Protein AF-A0A170WKS1-F1 (afdb_monomer_lite)

Secondary structure (DSSP, 8-state):
--SSS---GGGHHHHHHHHHHHHHHHHHHHHHHHTT-GGGS-HHHHHHHHHHHHHHHHTTHHHHHTSTT--HHHHHHHHHHHHHT-SSHHHHHHHHHHHHHHHHHHTTS-HHHHGGGHHHHHHHHHHHHHHHHHTTSS-SS-B-TTS-BH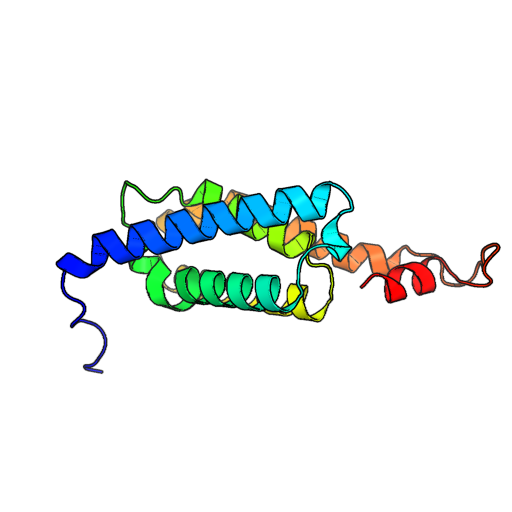HHHHHHH-

pLDDT: mean 87.45, std 12.91, range [38.97, 98.44]

Sequence (158 aa):
LLYNNCVPATFQNPLLNLCVHNNSLLRAALSTLNNNMGSTINPEYLSKLTEMTRLCVSVHWHRVESSPGFPVLEFLSSLFQFTFQQPTLEGFYMTLDIWNSLLDYLQLKDTGHIAKYEEVLVTLVHALLKKLQGHRDLDNEMLDNDEETERQKFLRQC

Structure (mmCIF, N/CA/C/O backbone):
data_AF-A0A170WKS1-F1
#
_entry.id   AF-A0A170WKS1-F1
#
loop_
_atom_site.group_PDB
_atom_site.id
_atom_site.type_symbol
_atom_site.label_atom_id
_atom_site.label_alt_id
_atom_site.label_comp_id
_atom_site.label_asym_id
_atom_site.label_entity_id
_atom_site.label_seq_id
_atom_site.pdbx_PDB_ins_code
_atom_site.Cartn_x
_atom_site.Cartn_y
_atom_site.Cartn_z
_atom_site.occupancy
_atom_site.B_iso_or_equiv
_atom_site.auth_seq_id
_atom_site.auth_comp_id
_atom_site.auth_asym_id
_atom_site.auth_atom_id
_atom_site.pdbx_PDB_model_num
ATOM 1 N N . LEU A 1 1 ? -18.797 -19.262 10.843 1.00 38.97 1 LEU A N 1
ATOM 2 C CA . LEU A 1 1 ? -19.015 -17.893 11.377 1.00 38.97 1 LEU A CA 1
ATOM 3 C C . LEU A 1 1 ? -18.532 -17.705 12.833 1.00 38.97 1 LEU A C 1
ATOM 5 O O . LEU A 1 1 ? -18.997 -16.793 13.494 1.00 38.97 1 LEU A O 1
ATOM 9 N N . LEU A 1 2 ? -17.573 -18.495 13.346 1.00 41.81 2 LEU A N 1
ATOM 10 C CA . LEU A 1 2 ? -17.232 -18.492 14.787 1.00 41.81 2 LEU A CA 1
ATOM 11 C C . LEU A 1 2 ? -15.722 -18.495 15.106 1.00 41.81 2 LEU A C 1
ATOM 13 O O . LEU A 1 2 ? -15.341 -18.886 16.199 1.00 41.81 2 LEU A O 1
ATOM 17 N N . TYR A 1 3 ? -14.855 -18.047 14.189 1.00 42.34 3 TYR A N 1
ATOM 18 C CA . TYR A 1 3 ? -13.402 -17.998 14.451 1.00 42.34 3 TYR A CA 1
ATOM 19 C C . TYR A 1 3 ? -12.826 -16.581 14.643 1.00 42.34 3 TYR A C 1
ATOM 21 O O . TYR A 1 3 ? -11.646 -16.432 14.938 1.00 42.34 3 TYR A O 1
ATOM 29 N N . ASN A 1 4 ? -13.632 -15.519 14.513 1.00 44.59 4 ASN A N 1
ATOM 30 C CA . ASN A 1 4 ? -13.075 -14.166 14.375 1.00 44.59 4 ASN A CA 1
ATOM 31 C C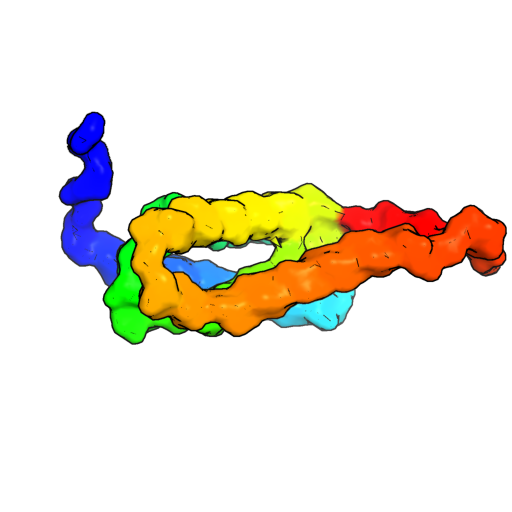 . ASN A 1 4 ? -12.737 -13.405 15.668 1.00 44.59 4 ASN A C 1
ATOM 33 O O . ASN A 1 4 ? -12.057 -12.391 15.562 1.00 44.59 4 ASN A O 1
ATOM 37 N N . ASN A 1 5 ? -13.109 -13.851 16.875 1.00 54.81 5 ASN A N 1
ATOM 38 C CA . ASN A 1 5 ? -13.057 -12.961 18.053 1.00 54.81 5 ASN A CA 1
ATOM 39 C C . ASN A 1 5 ? -12.449 -13.554 19.340 1.00 54.81 5 ASN A C 1
ATOM 41 O O . ASN A 1 5 ? -12.848 -13.168 20.434 1.00 54.81 5 ASN A O 1
ATOM 45 N N . CYS A 1 6 ? -11.452 -14.438 19.253 1.00 58.09 6 CYS A N 1
ATOM 46 C CA . CYS A 1 6 ? -10.737 -14.937 20.444 1.00 58.09 6 CYS A CA 1
ATOM 47 C C . CYS A 1 6 ? -9.275 -14.476 20.520 1.00 58.09 6 CYS A C 1
ATOM 49 O O . CYS A 1 6 ? -8.433 -15.198 21.044 1.00 58.09 6 CYS A O 1
ATOM 51 N N . VAL A 1 7 ? -8.945 -13.290 19.998 1.00 62.44 7 VAL A N 1
ATOM 52 C CA . VAL A 1 7 ? -7.624 -12.700 20.255 1.00 62.44 7 VAL A CA 1
ATOM 53 C C . VAL A 1 7 ? -7.687 -11.988 21.607 1.00 62.44 7 VAL A C 1
ATOM 55 O O . VAL A 1 7 ? -8.489 -11.063 21.744 1.00 62.44 7 VAL A O 1
ATOM 58 N N . PRO A 1 8 ? -6.898 -12.411 22.612 1.00 73.00 8 PRO A N 1
ATOM 59 C CA . PRO A 1 8 ? -6.916 -11.791 23.930 1.00 73.00 8 PRO A CA 1
ATOM 60 C C . PRO A 1 8 ? -6.675 -10.284 23.830 1.00 73.00 8 PRO A C 1
ATOM 62 O O . PRO A 1 8 ? -5.815 -9.849 23.066 1.00 73.00 8 PRO A O 1
ATOM 65 N N . ALA A 1 9 ? -7.377 -9.484 24.637 1.00 69.88 9 ALA A N 1
ATOM 66 C CA . ALA A 1 9 ? -7.163 -8.033 24.693 1.00 69.88 9 ALA A CA 1
ATOM 67 C C . ALA A 1 9 ? -5.693 -7.671 24.994 1.00 69.88 9 ALA A C 1
ATOM 69 O O . ALA A 1 9 ? -5.179 -6.660 24.524 1.00 69.88 9 ALA A O 1
ATOM 70 N N . THR A 1 10 ? -4.976 -8.552 25.699 1.00 75.56 10 THR A N 1
ATOM 71 C CA . THR A 1 10 ? -3.533 -8.438 25.956 1.00 75.56 10 THR A CA 1
ATOM 72 C C . THR A 1 10 ? -2.679 -8.442 24.685 1.00 75.56 10 THR A C 1
ATOM 74 O O . THR A 1 10 ? -1.569 -7.920 24.702 1.00 75.56 10 THR A O 1
ATOM 77 N N . PHE A 1 11 ? -3.184 -8.979 23.573 1.00 81.44 11 PHE A N 1
ATOM 78 C CA . PHE A 1 11 ? -2.482 -9.035 22.292 1.00 81.44 11 PHE A CA 1
ATOM 79 C C . PHE A 1 11 ? -2.634 -7.750 21.461 1.00 81.44 11 PHE A C 1
ATOM 81 O O . PHE A 1 11 ? -1.905 -7.558 20.490 1.00 81.44 11 PHE A O 1
ATOM 88 N N . GLN A 1 12 ? -3.536 -6.840 21.845 1.00 83.50 12 GLN A N 1
ATOM 89 C CA . GLN A 1 12 ? -3.761 -5.591 21.115 1.00 83.50 12 GLN A CA 1
ATOM 90 C C . GLN A 1 12 ? -2.519 -4.686 21.116 1.00 83.50 12 GLN A C 1
ATOM 92 O O . GLN A 1 12 ? -2.137 -4.179 20.065 1.00 83.50 12 GLN A O 1
ATOM 97 N N . ASN A 1 13 ? -1.853 -4.530 22.265 1.00 86.56 13 ASN A N 1
ATOM 98 C CA . ASN A 1 13 ? -0.653 -3.693 22.380 1.00 86.56 13 ASN A CA 1
ATOM 99 C C . ASN A 1 13 ? 0.557 -4.272 21.619 1.00 86.56 13 ASN A C 1
ATOM 101 O O . ASN A 1 13 ? 1.169 -3.535 20.848 1.00 86.56 13 ASN A O 1
ATOM 105 N N . PRO A 1 14 ? 0.903 -5.571 21.754 1.00 90.50 14 PRO A N 1
ATOM 106 C CA . PRO A 1 14 ? 1.931 -6.191 20.919 1.00 90.50 14 PRO A CA 1
ATOM 107 C C . PRO A 1 14 ? 1.658 -6.058 19.418 1.00 90.50 14 PRO A C 1
ATOM 109 O O . PRO A 1 14 ? 2.572 -5.737 18.664 1.00 90.50 14 PRO A O 1
ATOM 112 N N . LEU A 1 15 ? 0.407 -6.252 18.986 1.00 90.62 15 LEU A N 1
ATOM 113 C CA . LEU A 1 15 ? 0.016 -6.106 17.584 1.00 90.62 15 LEU A CA 1
ATOM 114 C C . LEU A 1 15 ? 0.197 -4.667 17.082 1.00 90.62 15 LEU A C 1
ATOM 116 O O . LEU A 1 15 ? 0.744 -4.453 16.002 1.00 90.62 15 LEU A O 1
ATOM 120 N N . LEU A 1 16 ? -0.235 -3.684 17.875 1.00 92.38 16 LEU A N 1
ATOM 121 C CA . LEU A 1 16 ? -0.037 -2.274 17.560 1.00 92.38 16 LEU A CA 1
ATOM 122 C C . LEU A 1 16 ? 1.453 -1.958 17.401 1.00 92.38 16 LEU A C 1
ATOM 124 O O . LEU A 1 16 ? 1.860 -1.408 16.379 1.00 92.38 16 LEU A O 1
ATOM 128 N N . ASN A 1 17 ? 2.269 -2.363 18.377 1.00 93.50 17 ASN A N 1
ATOM 129 C CA . ASN A 1 17 ? 3.716 -2.162 18.344 1.00 93.50 17 ASN A CA 1
ATOM 130 C C . ASN A 1 17 ? 4.349 -2.812 17.111 1.00 93.50 17 ASN A C 1
ATOM 132 O O . ASN A 1 17 ? 5.237 -2.224 16.501 1.00 93.50 17 ASN A O 1
ATOM 136 N N . LEU A 1 18 ? 3.866 -3.991 16.711 1.00 94.06 18 LEU A N 1
ATOM 137 C CA . LEU A 1 18 ? 4.331 -4.687 15.517 1.00 94.06 18 LEU A CA 1
ATOM 138 C C . LEU A 1 18 ? 4.038 -3.885 14.243 1.00 94.06 18 LEU A C 1
ATOM 140 O O . LEU A 1 18 ? 4.940 -3.716 13.427 1.00 94.06 18 LEU A O 1
ATOM 144 N N . CYS A 1 19 ? 2.832 -3.335 14.080 1.00 95.25 19 CYS A N 1
ATOM 145 C CA . CYS A 1 19 ? 2.509 -2.529 12.898 1.00 95.25 19 CYS A CA 1
ATOM 146 C C . CYS A 1 19 ? 3.186 -1.146 12.906 1.00 95.25 19 CYS A C 1
ATOM 148 O O . CYS A 1 19 ? 3.581 -0.651 11.850 1.00 95.25 19 CYS A O 1
ATOM 150 N N . VAL A 1 20 ? 3.405 -0.543 14.079 1.00 95.12 20 VAL A N 1
ATOM 151 C CA . VAL A 1 20 ? 4.223 0.679 14.214 1.00 95.12 20 VAL A CA 1
ATOM 152 C C . VAL A 1 20 ? 5.685 0.401 13.847 1.00 95.12 20 VAL A C 1
ATOM 154 O O . VAL A 1 20 ? 6.320 1.182 13.130 1.00 95.12 20 VAL A O 1
ATOM 157 N N . HIS A 1 21 ? 6.227 -0.732 14.295 1.00 95.69 21 HIS A N 1
ATOM 158 C CA . HIS A 1 21 ? 7.580 -1.146 13.948 1.00 95.69 21 HIS A CA 1
ATOM 159 C C . HIS A 1 21 ? 7.701 -1.466 12.454 1.00 95.69 21 HIS A C 1
ATOM 161 O O . HIS A 1 21 ? 8.633 -0.983 11.815 1.00 95.69 21 HIS A O 1
ATOM 167 N N . ASN A 1 22 ? 6.716 -2.160 11.870 1.00 96.75 22 ASN A N 1
ATOM 168 C CA . ASN A 1 22 ? 6.619 -2.377 10.425 1.00 96.75 22 ASN A CA 1
ATOM 169 C C . ASN A 1 22 ? 6.714 -1.056 9.651 1.00 96.75 22 ASN A C 1
ATOM 171 O O . ASN A 1 22 ? 7.507 -0.943 8.723 1.00 96.75 22 ASN A O 1
ATOM 175 N N . ASN A 1 23 ? 5.976 -0.024 10.075 1.00 96.56 23 ASN A N 1
ATOM 176 C CA . ASN A 1 23 ? 6.044 1.289 9.430 1.00 96.56 23 ASN A CA 1
ATOM 177 C C . ASN A 1 23 ? 7.442 1.922 9.514 1.00 96.56 23 ASN A C 1
ATOM 179 O O . ASN A 1 23 ? 7.898 2.610 8.604 1.00 96.56 23 ASN A O 1
ATOM 183 N N . SER A 1 24 ? 8.147 1.699 10.621 1.00 96.56 24 SER A N 1
ATOM 184 C CA . SER A 1 24 ? 9.513 2.199 10.796 1.00 96.56 24 SER A CA 1
ATOM 185 C C . SER A 1 24 ? 10.504 1.472 9.884 1.00 96.56 24 SER A C 1
ATOM 187 O O . SER A 1 24 ? 11.355 2.123 9.283 1.00 96.56 24 SER A O 1
ATOM 189 N N . LEU A 1 25 ? 10.348 0.156 9.706 1.00 96.56 25 LEU A N 1
ATOM 190 C CA . LEU A 1 25 ? 11.126 -0.630 8.743 1.00 96.56 25 LEU A CA 1
ATOM 191 C C . LEU A 1 25 ? 10.831 -0.225 7.295 1.00 96.56 25 LEU A C 1
ATOM 193 O O . LEU A 1 25 ? 11.749 -0.132 6.482 1.00 96.56 25 LEU A O 1
ATOM 197 N N . LEU A 1 26 ? 9.569 0.075 6.988 1.00 96.12 26 LEU A N 1
ATOM 198 C CA . LEU A 1 26 ? 9.133 0.548 5.678 1.00 96.12 26 LEU A CA 1
ATOM 199 C C . LEU A 1 26 ? 9.750 1.911 5.340 1.00 96.12 26 LEU A C 1
ATOM 201 O O . LEU A 1 26 ? 10.331 2.069 4.269 1.00 96.12 26 LEU A O 1
ATOM 205 N N . ARG A 1 27 ? 9.771 2.854 6.289 1.00 95.56 27 ARG A N 1
ATOM 206 C CA . ARG A 1 27 ? 10.498 4.129 6.138 1.00 95.56 27 ARG A CA 1
ATOM 207 C C . ARG A 1 27 ? 12.014 3.958 6.020 1.00 95.56 27 ARG A C 1
ATOM 209 O O . ARG A 1 27 ? 12.648 4.690 5.264 1.00 95.56 27 ARG A O 1
ATOM 216 N N . ALA A 1 28 ? 12.605 2.998 6.732 1.00 94.69 28 ALA A N 1
ATOM 217 C CA . ALA A 1 28 ? 14.029 2.698 6.596 1.00 94.69 28 ALA A CA 1
ATOM 218 C C . ALA A 1 28 ? 14.357 2.161 5.192 1.00 94.69 28 ALA A C 1
ATOM 220 O O . ALA A 1 28 ? 15.292 2.647 4.559 1.00 94.69 28 ALA A O 1
ATOM 221 N N . ALA A 1 29 ? 13.545 1.233 4.674 1.00 94.00 29 ALA A N 1
ATOM 222 C CA . ALA A 1 29 ? 13.684 0.719 3.313 1.00 94.00 29 ALA A CA 1
ATOM 223 C C . ALA A 1 29 ? 13.528 1.836 2.267 1.00 94.00 29 ALA A C 1
ATOM 225 O O . ALA A 1 29 ? 14.361 1.953 1.373 1.00 94.00 29 ALA A O 1
ATOM 226 N N . LEU A 1 30 ? 12.524 2.705 2.425 1.00 93.94 30 LEU A N 1
ATOM 227 C CA . LEU A 1 30 ? 12.314 3.889 1.584 1.00 93.94 30 LEU A CA 1
ATOM 228 C C . LEU A 1 30 ? 13.522 4.823 1.554 1.00 93.94 30 LEU A C 1
ATOM 230 O O . LEU A 1 30 ? 13.899 5.315 0.496 1.00 93.94 30 LEU A O 1
ATOM 234 N N . SER A 1 31 ? 14.149 5.070 2.704 1.00 92.12 31 SER A N 1
ATOM 235 C CA . SER A 1 31 ? 15.367 5.883 2.761 1.00 92.12 31 SER A CA 1
ATOM 236 C C . SER A 1 31 ? 16.473 5.281 1.888 1.00 92.12 31 SER A C 1
ATOM 238 O O . SER A 1 31 ? 17.128 5.991 1.127 1.00 92.12 31 SER A O 1
ATOM 240 N N . THR A 1 32 ? 16.656 3.961 1.924 1.00 89.81 32 THR A N 1
ATOM 241 C CA . THR A 1 32 ? 17.658 3.284 1.091 1.00 89.81 32 THR A CA 1
ATOM 242 C C . THR A 1 32 ? 17.285 3.279 -0.397 1.00 89.81 32 THR A C 1
ATOM 244 O O . THR A 1 32 ? 18.158 3.517 -1.232 1.00 89.81 32 THR A O 1
ATOM 247 N N . LEU A 1 33 ? 16.005 3.074 -0.733 1.00 87.56 33 LEU A N 1
ATOM 248 C CA . LEU A 1 33 ? 15.500 3.117 -2.113 1.00 87.56 33 LEU A CA 1
ATOM 249 C C . LEU A 1 33 ? 15.681 4.511 -2.737 1.00 87.56 33 LEU A C 1
ATOM 251 O O . LEU A 1 33 ? 16.211 4.622 -3.839 1.00 87.56 33 LEU A O 1
ATOM 255 N N . ASN A 1 34 ? 15.341 5.573 -1.999 1.00 84.88 34 ASN A N 1
ATOM 256 C CA . ASN A 1 34 ? 15.479 6.966 -2.440 1.00 84.88 34 ASN A CA 1
ATOM 257 C C . ASN A 1 34 ? 16.925 7.400 -2.706 1.00 84.88 34 ASN A C 1
ATOM 259 O O . ASN A 1 34 ? 17.171 8.244 -3.561 1.00 84.88 34 ASN A O 1
ATOM 263 N N . ASN A 1 35 ? 17.891 6.840 -1.977 1.00 84.94 35 ASN A N 1
ATOM 264 C CA . ASN A 1 35 ? 19.305 7.191 -2.121 1.00 84.94 35 ASN A CA 1
ATOM 265 C C . ASN A 1 35 ? 19.995 6.458 -3.290 1.00 84.94 35 ASN A C 1
ATOM 267 O O . ASN A 1 35 ? 21.221 6.364 -3.308 1.00 84.94 35 ASN A O 1
ATOM 271 N N . ASN A 1 36 ? 19.234 5.893 -4.238 1.00 70.00 36 ASN A N 1
ATOM 272 C CA . ASN A 1 36 ? 19.723 5.046 -5.337 1.00 70.00 36 ASN A CA 1
ATOM 273 C C . ASN A 1 36 ? 20.570 3.842 -4.873 1.00 70.00 36 ASN A C 1
ATOM 275 O O . ASN A 1 36 ? 21.255 3.206 -5.669 1.00 70.00 36 ASN A O 1
ATOM 279 N N . MET A 1 37 ? 20.491 3.488 -3.586 1.00 75.94 37 MET A N 1
ATOM 280 C CA . MET A 1 37 ? 21.120 2.302 -3.002 1.00 75.94 37 MET A CA 1
ATOM 281 C C . MET A 1 37 ? 20.144 1.119 -2.970 1.00 75.94 37 MET A C 1
ATOM 283 O O . MET A 1 37 ? 20.353 0.157 -2.235 1.00 75.94 37 MET A O 1
ATOM 287 N N . GLY A 1 38 ? 19.075 1.153 -3.770 1.00 67.12 38 GLY A N 1
ATOM 288 C CA . GLY A 1 38 ? 18.063 0.095 -3.811 1.00 67.12 38 GLY A CA 1
ATOM 289 C C . GLY A 1 38 ? 18.635 -1.289 -4.136 1.00 67.12 38 GLY A C 1
ATOM 290 O O . GLY A 1 38 ? 18.195 -2.275 -3.553 1.00 67.12 38 GLY A O 1
ATOM 291 N N . SER A 1 39 ? 19.690 -1.362 -4.957 1.00 71.44 39 SER A N 1
ATOM 292 C CA . SER A 1 39 ? 20.407 -2.610 -5.274 1.00 71.44 39 SER A CA 1
ATOM 293 C C . SER A 1 39 ? 21.130 -3.242 -4.077 1.00 71.44 39 SER A C 1
ATOM 295 O O . SER A 1 39 ? 21.529 -4.402 -4.145 1.00 71.44 39 SER A O 1
ATOM 297 N N . THR A 1 40 ? 21.314 -2.494 -2.986 1.00 78.75 40 THR A N 1
ATOM 298 C CA . THR A 1 40 ? 21.953 -2.980 -1.753 1.00 78.75 40 THR A CA 1
ATOM 299 C C . THR A 1 40 ? 20.960 -3.629 -0.794 1.00 78.75 40 THR A C 1
ATOM 301 O O . THR A 1 40 ? 21.367 -4.341 0.126 1.00 78.75 40 THR A O 1
ATOM 304 N N . ILE A 1 41 ? 19.656 -3.412 -1.000 1.00 87.69 41 ILE A N 1
ATOM 305 C CA . ILE A 1 41 ? 18.626 -4.038 -0.180 1.00 87.69 41 ILE A CA 1
ATOM 306 C C . ILE A 1 41 ? 18.446 -5.477 -0.650 1.00 87.69 41 ILE A C 1
ATOM 308 O O . ILE A 1 41 ? 18.187 -5.739 -1.822 1.00 87.69 41 ILE A O 1
ATOM 312 N N . ASN A 1 42 ? 18.539 -6.419 0.286 1.00 90.44 42 ASN A N 1
ATOM 313 C CA . ASN A 1 42 ? 18.260 -7.818 -0.001 1.00 90.44 42 ASN A CA 1
ATOM 314 C C . ASN A 1 42 ? 16.797 -7.975 -0.494 1.00 90.44 42 ASN A C 1
ATOM 316 O O . ASN A 1 42 ? 15.876 -7.609 0.244 1.00 90.44 42 ASN A O 1
ATOM 320 N N . PRO A 1 43 ? 16.553 -8.554 -1.686 1.00 89.94 43 PRO A N 1
ATOM 321 C CA . PRO A 1 43 ? 15.199 -8.785 -2.196 1.00 89.94 43 PRO A CA 1
ATOM 322 C C . PRO A 1 43 ? 14.312 -9.601 -1.244 1.00 89.94 43 PRO A C 1
ATOM 324 O O . PRO A 1 43 ? 13.121 -9.325 -1.106 1.00 89.94 43 PRO A O 1
ATOM 327 N N . GLU A 1 44 ? 14.890 -10.560 -0.516 1.00 93.00 44 GLU A N 1
ATOM 328 C CA . GLU A 1 44 ? 14.170 -11.367 0.475 1.00 93.00 44 GLU A CA 1
ATOM 329 C C . GLU A 1 44 ? 13.679 -10.515 1.657 1.00 93.00 44 GLU A C 1
ATOM 331 O O . GLU A 1 44 ? 12.594 -10.747 2.194 1.00 93.00 44 GLU A O 1
ATOM 336 N N . TYR A 1 45 ? 14.448 -9.493 2.048 1.00 94.62 45 TYR A N 1
ATOM 337 C CA . TYR A 1 45 ? 14.028 -8.543 3.078 1.00 94.62 45 TYR A CA 1
ATOM 338 C C . TYR A 1 45 ? 12.827 -7.716 2.606 1.00 94.62 45 TYR A C 1
ATOM 340 O O . TYR A 1 45 ? 11.851 -7.598 3.345 1.00 94.62 45 TYR A O 1
ATOM 348 N N . LEU A 1 46 ? 12.857 -7.199 1.370 1.00 94.56 46 LEU A N 1
ATOM 349 C CA . LEU A 1 46 ? 11.726 -6.456 0.798 1.00 94.56 46 LEU A CA 1
ATOM 350 C C . LEU A 1 46 ? 10.472 -7.322 0.683 1.00 94.56 46 LEU A C 1
ATOM 352 O O . LEU A 1 46 ? 9.384 -6.860 1.024 1.00 94.56 46 LEU A O 1
ATOM 356 N N . SER A 1 47 ? 10.619 -8.582 0.272 1.00 94.19 47 SER A N 1
ATOM 357 C CA . SER A 1 47 ? 9.511 -9.540 0.216 1.00 94.19 47 SER A CA 1
ATOM 358 C C . SER A 1 47 ? 8.879 -9.751 1.599 1.00 94.19 47 SER A C 1
ATOM 360 O O . SER A 1 47 ? 7.671 -9.578 1.767 1.00 94.19 47 SER A O 1
ATOM 362 N N . LYS A 1 48 ? 9.695 -10.013 2.630 1.00 96.44 48 LYS A N 1
ATOM 363 C CA . LYS A 1 48 ? 9.224 -10.180 4.018 1.00 96.44 48 LYS A CA 1
ATOM 364 C C . LYS A 1 48 ? 8.572 -8.916 4.579 1.00 96.44 48 LYS A C 1
ATOM 366 O O . LYS A 1 48 ? 7.559 -9.007 5.268 1.00 96.44 48 LYS A O 1
ATOM 371 N N . LEU A 1 49 ? 9.129 -7.745 4.279 1.00 97.19 49 LEU A N 1
ATOM 372 C CA . LEU A 1 49 ? 8.574 -6.455 4.691 1.00 97.19 49 LEU A CA 1
ATOM 373 C C . LEU A 1 49 ? 7.225 -6.176 4.017 1.00 97.19 49 LEU A C 1
ATOM 375 O O . LEU A 1 49 ? 6.287 -5.707 4.665 1.00 97.19 49 LEU A O 1
ATOM 379 N N . THR A 1 50 ? 7.108 -6.511 2.733 1.00 97.38 50 THR A N 1
ATOM 380 C CA . THR A 1 50 ? 5.854 -6.411 1.975 1.00 97.38 50 THR A CA 1
ATOM 381 C C . THR A 1 50 ? 4.796 -7.331 2.575 1.00 97.38 50 THR A C 1
ATOM 383 O O . THR A 1 50 ? 3.681 -6.887 2.841 1.00 97.38 50 THR A O 1
ATOM 386 N N . GLU A 1 51 ? 5.156 -8.574 2.896 1.00 96.69 51 GLU A N 1
ATOM 387 C CA . GLU A 1 51 ? 4.254 -9.534 3.536 1.00 96.69 51 GLU A CA 1
ATOM 388 C C . GLU A 1 51 ? 3.808 -9.080 4.936 1.00 96.69 51 GLU A C 1
ATOM 390 O O . GLU A 1 51 ? 2.623 -9.124 5.267 1.00 96.69 51 GLU A O 1
ATOM 395 N N . MET A 1 52 ? 4.727 -8.563 5.754 1.00 96.62 52 MET A N 1
ATOM 396 C CA . MET A 1 52 ? 4.395 -8.003 7.068 1.00 96.62 52 MET A CA 1
ATOM 397 C C . MET A 1 52 ? 3.431 -6.811 6.950 1.00 96.62 52 MET A C 1
ATOM 399 O O . MET A 1 52 ? 2.454 -6.711 7.697 1.00 96.62 52 MET A O 1
ATOM 403 N N . THR A 1 53 ? 3.657 -5.944 5.961 1.00 98.00 53 THR A N 1
ATOM 404 C CA . THR A 1 53 ? 2.775 -4.811 5.650 1.00 98.00 53 THR A CA 1
ATOM 405 C C . THR A 1 53 ? 1.396 -5.290 5.199 1.00 98.00 53 THR A C 1
ATOM 407 O O . THR A 1 53 ? 0.379 -4.785 5.685 1.00 98.00 53 THR A O 1
ATOM 410 N N . ARG A 1 54 ? 1.343 -6.327 4.353 1.00 97.56 54 ARG A N 1
ATOM 411 C CA . ARG A 1 54 ? 0.102 -6.976 3.921 1.00 97.56 54 ARG A CA 1
ATOM 412 C C . ARG A 1 54 ? -0.683 -7.519 5.105 1.00 97.56 54 ARG A C 1
ATOM 414 O O . ARG A 1 54 ? -1.888 -7.299 5.162 1.00 97.56 54 ARG A O 1
ATOM 421 N N . LEU A 1 55 ? -0.044 -8.175 6.073 1.00 96.12 55 LEU A N 1
ATOM 422 C CA . LEU A 1 55 ? -0.721 -8.690 7.272 1.00 96.12 55 LEU A CA 1
ATOM 423 C C . LEU A 1 55 ? -1.309 -7.565 8.139 1.00 96.12 55 LEU A C 1
ATOM 425 O O . LEU A 1 55 ? -2.446 -7.680 8.606 1.00 96.12 55 LEU A O 1
ATOM 429 N N . CYS A 1 56 ? -0.583 -6.454 8.312 1.00 95.94 56 CYS A N 1
ATOM 430 C CA . CYS A 1 56 ? -1.097 -5.291 9.041 1.00 95.94 56 CYS A CA 1
ATOM 431 C C . CYS A 1 56 ? -2.381 -4.731 8.409 1.00 95.94 56 CYS A C 1
ATOM 433 O O . CYS A 1 56 ? -3.317 -4.404 9.137 1.00 95.94 56 CYS A O 1
ATOM 435 N N . VAL A 1 57 ? -2.458 -4.670 7.076 1.00 97.25 57 VAL A N 1
ATOM 436 C CA . VAL A 1 57 ? -3.620 -4.111 6.364 1.00 97.25 57 VAL A CA 1
ATOM 437 C C . VAL A 1 57 ? -4.737 -5.145 6.164 1.00 97.25 57 VAL A C 1
ATOM 439 O O . VAL A 1 57 ? -5.878 -4.915 6.545 1.00 97.25 57 VAL A O 1
ATOM 442 N N . SER A 1 58 ? -4.435 -6.320 5.622 1.00 95.06 58 SER A N 1
ATOM 443 C CA . SER A 1 58 ? -5.462 -7.314 5.268 1.00 95.06 58 SER A CA 1
A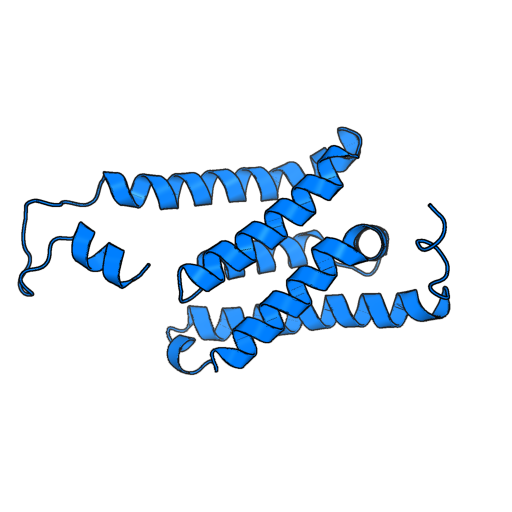TOM 444 C C . SER A 1 58 ? -6.102 -8.007 6.475 1.00 95.06 58 SER A C 1
ATOM 446 O O . SER A 1 58 ? -7.276 -8.365 6.425 1.00 95.06 58 SER A O 1
ATOM 448 N N . VAL A 1 59 ? -5.364 -8.189 7.577 1.00 93.69 59 VAL A N 1
ATOM 449 C CA . VAL A 1 59 ? -5.852 -8.946 8.746 1.00 93.69 59 VAL A CA 1
ATOM 450 C C . VAL A 1 59 ? -6.162 -8.027 9.925 1.00 93.69 59 VAL A C 1
ATOM 452 O O . VAL A 1 59 ? -7.145 -8.220 10.649 1.00 93.69 59 VAL A O 1
ATOM 455 N N . HIS A 1 60 ? -5.313 -7.029 10.156 1.00 93.19 60 HIS A N 1
ATOM 456 C CA . HIS A 1 60 ? -5.281 -6.311 11.429 1.00 93.19 60 HIS A CA 1
ATOM 457 C C . HIS A 1 60 ? -5.769 -4.865 11.366 1.00 93.19 60 HIS A C 1
ATOM 459 O O . HIS A 1 60 ? -5.930 -4.257 12.428 1.00 93.19 60 HIS A O 1
ATOM 465 N N . TRP A 1 61 ? -6.088 -4.346 10.176 1.00 95.31 61 TRP A N 1
ATOM 466 C CA . TRP A 1 61 ? -6.384 -2.928 9.966 1.00 95.31 61 TRP A CA 1
ATOM 467 C C . TRP A 1 61 ? -7.463 -2.382 10.898 1.00 95.31 61 TRP A C 1
ATOM 469 O O . TRP A 1 61 ? -7.226 -1.405 11.600 1.00 95.31 61 TRP A O 1
ATOM 479 N N . HIS A 1 62 ? -8.599 -3.082 11.011 1.00 91.38 62 HIS A N 1
ATOM 480 C CA . HIS A 1 62 ? -9.710 -2.679 11.883 1.00 91.38 62 HIS A CA 1
ATOM 481 C C . HIS A 1 62 ? -9.300 -2.456 13.350 1.00 91.38 62 HIS A C 1
ATOM 483 O O . HIS A 1 62 ? -9.921 -1.659 14.048 1.00 91.38 62 HIS A O 1
ATOM 489 N N . ARG A 1 63 ? -8.266 -3.160 13.834 1.00 90.50 63 ARG A N 1
ATOM 490 C CA . ARG A 1 63 ? -7.770 -3.041 15.214 1.00 90.50 63 ARG A CA 1
ATOM 491 C C . ARG A 1 63 ? -6.789 -1.894 15.342 1.00 90.50 63 ARG A C 1
ATOM 493 O O . ARG A 1 63 ? -6.909 -1.102 16.272 1.00 90.50 63 ARG A O 1
ATOM 500 N N . VAL A 1 64 ? -5.828 -1.820 14.422 1.00 92.62 64 VAL A N 1
ATOM 501 C CA . VAL A 1 64 ? -4.770 -0.806 14.479 1.00 92.62 64 VAL A CA 1
ATOM 502 C C . VAL A 1 64 ? -5.323 0.583 14.188 1.00 92.62 64 VAL A C 1
ATOM 504 O O . VAL A 1 64 ? -5.019 1.498 14.937 1.00 92.62 64 VAL A O 1
ATOM 507 N N . GLU A 1 65 ? -6.225 0.729 13.216 1.00 93.75 65 GLU A N 1
ATOM 508 C CA . GLU A 1 65 ? -6.862 2.008 12.885 1.00 93.75 65 GLU A CA 1
ATOM 509 C C . GLU A 1 65 ? -7.643 2.590 14.071 1.00 93.75 65 GLU A C 1
ATOM 511 O O . GLU A 1 65 ? -7.590 3.786 14.337 1.00 93.75 65 GLU A O 1
ATOM 516 N N . SER A 1 66 ? -8.362 1.739 14.809 1.00 89.19 66 SER A N 1
ATOM 517 C CA . SER A 1 66 ? -9.139 2.171 15.977 1.00 89.19 66 SER A CA 1
ATOM 518 C C . SER A 1 66 ? -8.274 2.558 17.182 1.00 89.19 66 SER A C 1
ATOM 520 O O . SER A 1 66 ? -8.789 3.096 18.163 1.00 89.19 66 SER A O 1
ATOM 522 N N . SER A 1 67 ? -6.971 2.260 17.144 1.00 90.50 67 SER A N 1
ATOM 523 C CA . SER A 1 67 ? -6.067 2.531 18.252 1.00 90.50 67 SER A CA 1
ATOM 524 C C . SER A 1 67 ? -5.551 3.974 18.202 1.00 90.50 67 SER A C 1
ATOM 526 O O . SER A 1 67 ? -4.924 4.352 17.213 1.00 90.50 67 SER A O 1
ATOM 528 N N . PRO A 1 68 ? -5.695 4.768 19.282 1.00 85.44 68 PRO A N 1
ATOM 529 C CA . PRO A 1 68 ? -5.200 6.148 19.324 1.00 85.44 68 PRO A CA 1
ATOM 530 C C . PRO A 1 68 ? -3.687 6.289 19.107 1.00 85.44 68 PRO A C 1
ATOM 532 O O . PRO A 1 68 ? -3.215 7.366 18.763 1.00 85.44 68 PRO A O 1
ATOM 535 N N . GLY A 1 69 ? -2.919 5.220 19.341 1.00 86.00 69 GLY A N 1
ATOM 536 C CA . GLY A 1 69 ? -1.465 5.215 19.182 1.00 86.00 69 GLY A CA 1
ATOM 537 C C . GLY A 1 69 ? -0.979 4.853 17.778 1.00 86.00 69 GLY A C 1
ATOM 538 O O . GLY A 1 69 ? 0.231 4.837 17.560 1.00 86.00 69 GLY A O 1
ATOM 539 N N . PHE A 1 70 ? -1.873 4.521 16.839 1.00 93.06 70 PHE A N 1
ATOM 540 C CA . PHE A 1 70 ? -1.476 4.153 15.483 1.00 93.06 70 PHE A CA 1
ATOM 541 C C . PHE A 1 70 ? -1.519 5.364 14.541 1.00 93.06 70 PHE A C 1
ATOM 543 O O . PHE A 1 70 ? -2.592 5.929 14.319 1.00 93.06 70 PHE A O 1
ATOM 550 N N . PRO A 1 71 ? -0.390 5.760 13.930 1.00 93.06 71 PRO A N 1
ATOM 551 C CA . PRO A 1 71 ? -0.359 6.898 13.022 1.00 93.06 71 PRO A CA 1
ATOM 552 C C . PRO A 1 71 ? -0.849 6.482 11.623 1.00 93.06 71 PRO A C 1
ATOM 554 O O . PRO A 1 71 ? -0.054 6.241 10.715 1.00 93.06 71 PRO A O 1
ATOM 557 N N . VAL A 1 72 ? -2.174 6.384 11.450 1.00 94.56 72 VAL A N 1
ATOM 558 C CA . VAL A 1 72 ? -2.828 5.895 10.216 1.00 94.56 72 VAL A CA 1
ATOM 559 C C . VAL A 1 72 ? -2.322 6.618 8.965 1.00 94.56 72 VAL A C 1
ATOM 561 O O . VAL A 1 72 ? -1.880 5.970 8.019 1.00 94.56 72 VAL 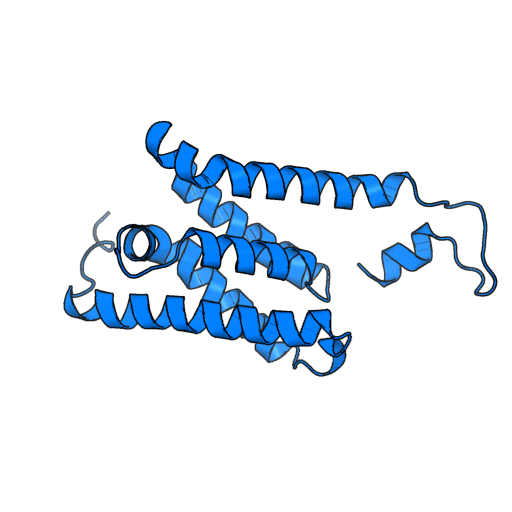A O 1
ATOM 564 N N . LEU A 1 73 ? -2.349 7.953 8.954 1.00 92.81 73 LEU A N 1
ATOM 565 C CA . LEU A 1 73 ? -1.959 8.734 7.774 1.00 92.81 73 LEU A CA 1
ATOM 566 C C . LEU A 1 73 ? -0.465 8.597 7.452 1.00 92.81 73 LEU A C 1
ATOM 568 O O . LEU A 1 73 ? -0.097 8.474 6.285 1.00 92.81 73 LEU A O 1
ATOM 572 N N . GLU A 1 74 ? 0.400 8.550 8.468 1.00 94.62 74 GLU A N 1
ATOM 573 C CA . GLU A 1 74 ? 1.839 8.343 8.258 1.00 94.62 74 GLU A CA 1
ATOM 574 C C . GLU A 1 74 ? 2.132 6.948 7.702 1.00 94.62 74 GLU A C 1
ATOM 576 O O . GLU A 1 74 ? 3.003 6.792 6.843 1.00 94.62 74 GLU A O 1
ATOM 581 N N . PHE A 1 75 ? 1.399 5.934 8.170 1.00 96.94 75 PHE A N 1
ATOM 582 C CA . PHE A 1 75 ? 1.491 4.581 7.635 1.00 96.94 75 PHE A CA 1
ATOM 583 C C . PHE A 1 75 ? 1.099 4.547 6.158 1.00 96.94 75 PHE A C 1
ATOM 585 O O . PHE A 1 75 ? 1.847 4.019 5.339 1.00 96.94 75 PHE A O 1
ATOM 592 N N . LEU A 1 76 ? -0.037 5.150 5.796 1.00 97.44 76 LEU A N 1
ATOM 593 C CA . LEU A 1 76 ? -0.519 5.161 4.412 1.00 97.44 76 LEU A CA 1
ATOM 594 C C . LEU A 1 76 ? 0.379 5.987 3.486 1.00 97.44 76 LEU A C 1
ATOM 596 O O . LEU A 1 76 ? 0.611 5.580 2.352 1.00 97.44 76 LEU A O 1
ATOM 600 N N . SER A 1 77 ? 0.942 7.097 3.970 1.00 96.12 77 SER A N 1
ATOM 601 C CA . SER A 1 77 ? 1.946 7.873 3.230 1.00 96.12 77 SER A CA 1
ATOM 602 C C . SER A 1 77 ? 3.211 7.052 2.965 1.00 96.12 77 SER A C 1
ATOM 604 O O . SER A 1 77 ? 3.736 7.045 1.849 1.00 96.12 77 SER A O 1
ATOM 606 N N . SER A 1 78 ? 3.669 6.297 3.965 1.00 97.44 78 SER A N 1
ATOM 607 C CA . SER A 1 78 ? 4.824 5.415 3.809 1.00 97.44 78 SER A CA 1
ATOM 608 C C . SER A 1 78 ? 4.502 4.279 2.827 1.00 97.44 78 SER A C 1
ATOM 610 O O . SER A 1 78 ? 5.265 4.055 1.891 1.00 97.44 78 SER A O 1
ATOM 612 N N . LEU A 1 79 ? 3.341 3.622 2.952 1.00 98.12 79 LEU A N 1
ATOM 613 C CA . LEU A 1 79 ? 2.878 2.597 2.006 1.00 98.12 79 LEU A CA 1
ATOM 614 C C . LEU A 1 79 ? 2.779 3.140 0.572 1.00 98.12 79 LEU A C 1
ATOM 616 O O . LEU A 1 79 ? 3.188 2.458 -0.367 1.00 98.12 79 LEU A O 1
ATOM 620 N N . PHE A 1 80 ? 2.281 4.366 0.394 1.00 97.88 80 PHE A N 1
ATOM 621 C CA . PHE A 1 80 ? 2.202 5.024 -0.910 1.00 97.88 80 PHE A CA 1
ATOM 622 C C . PHE A 1 80 ? 3.591 5.189 -1.520 1.00 97.88 80 PHE A C 1
ATOM 624 O O . PHE A 1 80 ? 3.835 4.708 -2.625 1.00 97.88 80 PHE A O 1
ATOM 631 N N . GLN A 1 81 ? 4.529 5.787 -0.785 1.00 96.50 81 GLN A N 1
ATOM 632 C CA . GLN A 1 81 ? 5.905 5.927 -1.262 1.00 96.50 81 GLN A CA 1
ATOM 633 C C . GLN A 1 81 ? 6.510 4.557 -1.582 1.00 96.50 81 GLN A C 1
ATOM 635 O O . GLN A 1 81 ? 7.134 4.387 -2.624 1.00 96.50 81 GLN A O 1
ATOM 640 N N . PHE A 1 82 ? 6.269 3.559 -0.728 1.00 96.56 82 PHE A N 1
ATOM 641 C CA . PHE A 1 82 ? 6.852 2.229 -0.884 1.00 96.56 82 PHE A CA 1
ATOM 642 C C . PHE A 1 82 ? 6.310 1.521 -2.114 1.00 96.56 82 PHE A C 1
ATOM 644 O O . PHE A 1 82 ? 7.079 0.866 -2.805 1.00 96.56 82 PHE A O 1
ATOM 651 N N . THR A 1 83 ? 5.031 1.726 -2.431 1.00 96.75 83 THR A N 1
ATOM 652 C CA . THR A 1 83 ? 4.393 1.245 -3.661 1.00 96.75 83 THR A CA 1
ATOM 653 C C . THR A 1 83 ? 5.131 1.784 -4.885 1.00 96.75 83 THR A C 1
ATOM 655 O O . THR A 1 83 ? 5.586 1.021 -5.729 1.00 96.75 83 THR A O 1
ATOM 658 N N . PHE A 1 84 ? 5.324 3.101 -4.980 1.00 94.00 84 PHE A N 1
ATOM 659 C CA . PHE A 1 84 ? 5.931 3.710 -6.169 1.00 94.00 84 PHE A CA 1
ATOM 660 C C . PHE A 1 84 ? 7.463 3.619 -6.225 1.00 94.00 84 PHE A C 1
ATOM 662 O O . PHE A 1 84 ? 8.034 3.933 -7.265 1.00 94.00 84 PHE A O 1
ATOM 669 N N . GLN A 1 85 ? 8.111 3.154 -5.155 1.00 92.12 85 GLN A N 1
ATOM 670 C CA . GLN A 1 85 ? 9.557 2.904 -5.090 1.00 92.12 85 GLN A CA 1
ATOM 671 C C . GLN A 1 85 ? 9.929 1.423 -5.182 1.00 92.12 85 GLN A C 1
ATOM 673 O O . GLN A 1 85 ? 11.100 1.081 -5.011 1.00 92.12 85 GLN A O 1
ATOM 678 N N . GLN A 1 86 ? 8.959 0.537 -5.431 1.00 90.62 86 GLN A N 1
ATOM 679 C CA . GLN A 1 86 ? 9.262 -0.875 -5.636 1.00 90.62 86 GLN A CA 1
ATOM 680 C C . GLN A 1 86 ? 10.272 -1.045 -6.779 1.00 90.62 86 GLN A C 1
ATOM 682 O O . GLN A 1 86 ? 10.055 -0.489 -7.857 1.00 90.62 86 GLN A O 1
ATOM 687 N N . PRO A 1 87 ? 11.352 -1.818 -6.567 1.00 88.12 87 PRO A N 1
ATOM 688 C CA . PRO A 1 87 ? 12.395 -2.006 -7.572 1.00 88.12 87 PRO A CA 1
ATOM 689 C C . PRO A 1 87 ? 11.977 -2.962 -8.696 1.00 88.12 87 PRO A C 1
ATOM 691 O O . PRO A 1 87 ? 12.699 -3.088 -9.678 1.00 88.12 87 PRO A O 1
ATOM 694 N N . THR A 1 88 ? 10.859 -3.675 -8.533 1.00 87.56 88 THR A N 1
ATOM 695 C CA . THR A 1 88 ? 10.345 -4.643 -9.505 1.00 87.56 88 THR A CA 1
ATOM 696 C C . THR A 1 88 ? 8.842 -4.475 -9.701 1.00 87.56 88 THR A C 1
ATOM 698 O O . THR A 1 88 ? 8.113 -4.125 -8.765 1.00 87.56 88 THR A O 1
ATOM 701 N N . LEU A 1 89 ? 8.357 -4.798 -10.902 1.00 87.88 89 LEU A N 1
ATOM 702 C CA . LEU A 1 89 ? 6.928 -4.861 -11.199 1.00 87.88 89 LEU A CA 1
ATOM 703 C C . LEU A 1 89 ? 6.168 -5.847 -10.299 1.00 87.88 89 LEU A C 1
ATOM 705 O O . LEU A 1 89 ? 5.049 -5.558 -9.880 1.00 87.88 89 LEU A O 1
ATOM 709 N N . GLU A 1 90 ? 6.773 -6.990 -9.970 1.00 91.12 90 GLU A N 1
ATOM 710 C CA . GLU A 1 90 ? 6.181 -7.961 -9.044 1.00 91.12 90 GLU A CA 1
ATOM 711 C C . GLU A 1 90 ? 5.951 -7.334 -7.663 1.00 91.12 90 GLU A C 1
ATOM 713 O O . GLU A 1 90 ? 4.833 -7.378 -7.151 1.00 91.12 90 GLU A O 1
ATOM 718 N N . GLY A 1 91 ? 6.965 -6.666 -7.099 1.00 92.69 91 GLY A N 1
ATOM 719 C CA . GLY A 1 91 ? 6.834 -5.954 -5.827 1.00 92.69 91 GLY A CA 1
ATOM 720 C C . GLY A 1 91 ? 5.771 -4.859 -5.895 1.00 92.69 91 GLY A C 1
ATOM 721 O O . GLY A 1 91 ? 4.954 -4.725 -4.984 1.00 92.69 91 GLY A O 1
ATOM 722 N N . PHE A 1 92 ? 5.718 -4.118 -7.008 1.00 94.38 92 PHE A N 1
ATOM 723 C CA . PHE A 1 92 ? 4.679 -3.118 -7.252 1.00 94.38 92 PHE A CA 1
ATOM 724 C C . PHE A 1 92 ? 3.276 -3.736 -7.193 1.00 94.38 92 PHE A C 1
ATOM 726 O O . PHE A 1 92 ? 2.435 -3.250 -6.435 1.00 94.38 92 PHE A O 1
ATOM 733 N N . TYR A 1 93 ? 3.024 -4.838 -7.905 1.00 94.88 93 TYR A N 1
ATOM 734 C CA . TYR A 1 93 ? 1.728 -5.521 -7.854 1.00 94.88 93 TYR A CA 1
ATOM 735 C C . TYR A 1 93 ? 1.403 -6.066 -6.462 1.00 94.88 93 TYR A C 1
ATOM 737 O O . TYR A 1 93 ? 0.295 -5.837 -5.980 1.00 94.88 93 TYR A O 1
ATOM 745 N N . MET A 1 94 ? 2.373 -6.667 -5.766 1.00 96.19 94 MET A N 1
ATOM 746 C CA . MET A 1 94 ? 2.172 -7.112 -4.384 1.00 96.19 94 MET A CA 1
ATOM 747 C C . MET A 1 94 ? 1.752 -5.956 -3.469 1.00 96.19 94 MET A C 1
ATOM 749 O O . MET A 1 94 ? 0.883 -6.129 -2.619 1.00 96.19 94 MET A O 1
ATOM 753 N N . THR A 1 95 ? 2.321 -4.757 -3.644 1.00 97.69 95 THR A N 1
ATOM 754 C CA . THR A 1 95 ? 1.889 -3.577 -2.878 1.00 97.69 95 THR A CA 1
ATOM 755 C C . THR A 1 95 ? 0.503 -3.065 -3.286 1.00 97.69 95 THR A C 1
ATOM 757 O O . THR A 1 95 ? -0.237 -2.598 -2.422 1.00 97.69 95 THR A O 1
ATOM 760 N N . LEU A 1 96 ? 0.090 -3.202 -4.552 1.00 97.94 96 LEU A N 1
ATOM 761 C CA . LEU A 1 96 ? -1.284 -2.892 -4.974 1.00 97.94 96 LEU A CA 1
ATOM 762 C C . LEU A 1 96 ? -2.315 -3.848 -4.368 1.00 97.94 96 LEU A C 1
ATOM 764 O O . LEU A 1 96 ? -3.404 -3.405 -4.010 1.00 97.94 96 LEU A O 1
ATOM 768 N N . ASP A 1 97 ? -1.968 -5.114 -4.146 1.00 98.00 97 ASP A N 1
ATOM 769 C CA . ASP A 1 97 ? -2.845 -6.054 -3.434 1.00 98.00 97 ASP A CA 1
ATOM 770 C C . ASP A 1 97 ? -3.076 -5.650 -1.967 1.00 98.00 97 ASP A C 1
ATOM 772 O O . ASP A 1 97 ? -4.153 -5.881 -1.401 1.00 98.00 97 ASP A O 1
ATOM 776 N N . ILE A 1 98 ? -2.102 -4.974 -1.348 1.00 98.44 98 ILE A N 1
ATOM 777 C CA . ILE A 1 98 ? -2.267 -4.365 -0.019 1.00 98.44 98 ILE A CA 1
ATOM 778 C C . ILE A 1 98 ? -3.299 -3.232 -0.086 1.00 98.44 98 ILE A C 1
ATOM 780 O O . ILE A 1 98 ? -4.187 -3.161 0.767 1.00 98.44 98 ILE A O 1
ATOM 784 N N . TRP A 1 99 ? -3.230 -2.373 -1.108 1.00 98.44 99 TRP A N 1
ATOM 785 C CA . TRP A 1 99 ? -4.229 -1.322 -1.327 1.00 98.44 99 TRP A CA 1
ATOM 786 C C . TRP A 1 99 ? -5.621 -1.891 -1.601 1.00 98.44 99 TRP A C 1
ATOM 788 O O . TRP A 1 99 ? -6.586 -1.400 -1.020 1.00 98.44 99 TRP A O 1
ATOM 798 N N . ASN A 1 100 ? -5.734 -2.957 -2.397 1.00 98.06 100 ASN A N 1
ATOM 799 C CA . ASN A 1 100 ? -7.002 -3.659 -2.610 1.00 98.06 100 ASN A CA 1
ATOM 800 C C . ASN A 1 100 ? -7.592 -4.153 -1.284 1.00 98.06 100 ASN A C 1
ATOM 802 O O . ASN A 1 100 ? -8.764 -3.919 -1.015 1.00 98.06 100 ASN A O 1
ATOM 806 N N . SER A 1 101 ? -6.763 -4.717 -0.401 1.00 97.81 101 SER A N 1
ATOM 807 C CA . SER A 1 101 ? -7.207 -5.145 0.934 1.00 97.81 101 SER A CA 1
ATOM 808 C C . SER A 1 101 ? -7.740 -3.980 1.785 1.00 97.81 101 SER A C 1
ATOM 810 O O . SER A 1 101 ? -8.702 -4.143 2.536 1.00 97.81 101 SER A O 1
ATOM 812 N N . LEU A 1 102 ? -7.135 -2.790 1.676 1.00 97.81 102 LEU A N 1
ATOM 813 C CA . LEU A 1 102 ? -7.636 -1.585 2.343 1.00 97.81 102 LEU A CA 1
ATOM 814 C C . LEU A 1 102 ? -8.974 -1.129 1.746 1.00 97.81 102 LEU A C 1
ATOM 816 O O . LEU A 1 102 ? -9.895 -0.801 2.491 1.00 97.81 102 LEU A O 1
ATOM 820 N N . LEU A 1 103 ? -9.101 -1.121 0.419 1.00 97.88 103 LEU A N 1
ATOM 821 C CA . LEU A 1 103 ? -10.351 -0.777 -0.264 1.00 97.88 103 LEU A CA 1
ATOM 822 C C . LEU A 1 103 ? -11.471 -1.759 0.102 1.00 97.88 103 LEU A C 1
ATOM 824 O O . LEU A 1 103 ? -12.591 -1.328 0.381 1.00 97.88 103 LEU A O 1
ATOM 828 N N . ASP A 1 104 ? -11.149 -3.048 0.215 1.00 97.50 104 ASP A N 1
ATOM 829 C CA . ASP A 1 104 ? -12.081 -4.084 0.648 1.00 97.50 104 ASP A CA 1
ATOM 830 C C . ASP A 1 104 ? -12.571 -3.886 2.086 1.00 97.50 104 ASP A C 1
ATOM 832 O O . ASP A 1 104 ? -13.711 -4.222 2.417 1.00 97.50 104 ASP A O 1
ATOM 836 N N . TYR A 1 105 ? -11.729 -3.321 2.949 1.00 95.94 105 TYR A N 1
ATOM 837 C CA . TYR A 1 105 ? -12.129 -2.901 4.285 1.00 95.94 105 TYR A CA 1
ATOM 838 C C . TYR A 1 105 ? -13.030 -1.658 4.248 1.00 95.94 105 TYR A C 1
ATOM 840 O O . TYR A 1 105 ? -14.042 -1.608 4.954 1.00 95.94 105 TYR A O 1
ATOM 848 N N . LEU A 1 106 ? -12.674 -0.656 3.439 1.00 96.31 106 LEU A N 1
ATOM 849 C CA . LEU A 1 106 ? -13.367 0.633 3.380 1.00 96.31 106 LEU A CA 1
ATOM 850 C C . LEU A 1 106 ? -14.745 0.550 2.717 1.00 96.31 106 LEU A C 1
ATOM 852 O O . LEU A 1 106 ? -15.650 1.251 3.159 1.00 96.31 106 LEU A O 1
ATOM 856 N N . GLN A 1 107 ? -14.952 -0.335 1.735 1.00 95.94 107 GLN A N 1
ATOM 857 C CA . GLN A 1 107 ? -16.269 -0.536 1.103 1.00 95.94 107 GLN A CA 1
ATOM 858 C C . GLN A 1 107 ? -17.358 -0.986 2.093 1.00 95.94 107 GLN A C 1
ATOM 860 O O . GLN A 1 107 ? -18.546 -0.858 1.812 1.00 95.94 107 GLN A O 1
ATOM 865 N N . LEU A 1 108 ? -16.965 -1.507 3.261 1.00 95.75 108 LEU A N 1
ATOM 866 C CA . LEU A 1 108 ? -17.874 -1.924 4.331 1.00 95.75 108 LEU A CA 1
ATOM 867 C C . LEU A 1 108 ? -18.191 -0.792 5.327 1.00 95.75 108 LEU A C 1
ATOM 869 O O . LEU A 1 108 ? -18.857 -1.039 6.336 1.00 95.75 108 LEU A O 1
ATOM 873 N N . LYS A 1 109 ? -17.669 0.422 5.110 1.00 95.56 109 LYS A N 1
ATOM 874 C CA . LYS A 1 109 ? -17.777 1.568 6.024 1.00 95.56 109 LYS A CA 1
ATOM 875 C C . LYS A 1 109 ? -18.696 2.653 5.476 1.00 95.56 109 LYS A C 1
ATOM 877 O O . LYS A 1 109 ? -18.978 2.714 4.285 1.00 95.56 109 LYS A O 1
ATOM 882 N N . ASP A 1 110 ? -19.172 3.515 6.370 1.00 96.50 110 ASP A N 1
ATOM 883 C CA . ASP A 1 110 ? -19.957 4.683 5.988 1.00 96.50 110 ASP A CA 1
ATOM 884 C C . ASP A 1 110 ? -19.083 5.772 5.344 1.00 96.50 110 ASP A C 1
ATOM 886 O O . ASP A 1 110 ? -17.859 5.813 5.500 1.00 96.50 110 ASP A O 1
ATOM 890 N N . THR A 1 111 ? -19.734 6.693 4.637 1.00 94.88 111 THR A N 1
ATOM 891 C CA . THR A 1 111 ? -19.074 7.784 3.911 1.00 94.88 111 THR A CA 1
ATOM 892 C C . THR A 1 111 ? -18.265 8.709 4.817 1.00 94.88 111 THR A C 1
ATOM 894 O O . THR A 1 111 ? -17.219 9.197 4.393 1.00 94.88 111 THR A O 1
ATOM 897 N N . GLY A 1 112 ? -18.691 8.926 6.065 1.00 96.38 112 GLY A N 1
ATOM 898 C CA . GLY A 1 112 ? -17.961 9.753 7.026 1.00 96.38 112 GLY A CA 1
ATOM 899 C C . GLY A 1 112 ? -16.649 9.108 7.465 1.00 96.38 112 GLY A C 1
ATOM 900 O O . GLY A 1 112 ? -15.639 9.790 7.641 1.00 96.38 112 GLY A O 1
ATOM 901 N N . HIS A 1 113 ? -16.630 7.782 7.598 1.00 94.81 113 HIS A N 1
ATOM 902 C CA . HIS A 1 113 ? -15.399 7.043 7.862 1.00 94.81 113 HIS A CA 1
ATOM 903 C C . HIS A 1 113 ? -14.463 7.022 6.649 1.00 94.81 113 HIS A C 1
ATOM 905 O O . HIS A 1 113 ? -13.263 7.236 6.814 1.00 94.81 113 HIS A O 1
ATOM 911 N N . ILE A 1 114 ? -15.003 6.827 5.442 1.00 95.12 114 ILE A N 1
ATOM 912 C CA . ILE A 1 114 ? -14.232 6.823 4.185 1.00 95.12 114 ILE A CA 1
ATOM 913 C C . ILE A 1 114 ? -13.590 8.191 3.914 1.00 95.12 114 ILE A C 1
ATOM 915 O O . ILE A 1 114 ? -12.447 8.238 3.467 1.00 95.12 114 ILE A O 1
ATOM 919 N N . ALA A 1 115 ? -14.266 9.297 4.241 1.00 95.50 115 ALA A N 1
ATOM 920 C CA . ALA A 1 115 ? -13.751 10.654 4.027 1.00 95.50 115 ALA A CA 1
ATOM 921 C C . ALA A 1 115 ? -12.375 10.899 4.681 1.00 95.50 115 ALA A C 1
ATOM 923 O O . ALA A 1 115 ? -11.573 11.679 4.177 1.00 95.50 115 ALA A O 1
ATOM 924 N N . LYS A 1 116 ? -12.039 10.172 5.756 1.00 94.00 116 LYS A N 1
ATOM 925 C CA . LYS A 1 116 ? -10.717 10.237 6.413 1.00 94.00 116 LYS A CA 1
ATOM 926 C C . LYS A 1 116 ? -9.560 9.769 5.518 1.00 94.00 116 LYS A C 1
ATOM 928 O O . LYS A 1 116 ? -8.405 10.047 5.825 1.00 94.00 116 LYS A O 1
ATOM 933 N N . TYR A 1 117 ? -9.867 9.035 4.451 1.00 95.62 117 TYR A N 1
ATOM 934 C CA . TYR A 1 117 ? -8.919 8.425 3.519 1.00 95.62 117 TYR A CA 1
ATOM 935 C C . TYR A 1 117 ? -8.905 9.108 2.151 1.00 95.62 117 TYR A C 1
ATOM 937 O O . TYR A 1 117 ? -8.111 8.732 1.292 1.00 95.62 117 TYR A O 1
ATOM 945 N N . GLU A 1 118 ? -9.785 10.083 1.928 1.00 94.06 118 GLU A N 1
ATOM 946 C CA . GLU A 1 118 ? -10.017 10.674 0.611 1.00 94.06 118 GLU A CA 1
ATOM 947 C C . GLU A 1 118 ? -8.721 11.187 -0.023 1.00 94.06 118 GLU A C 1
ATOM 949 O O . GLU A 1 118 ? -8.376 10.783 -1.131 1.00 94.06 118 GLU A O 1
ATOM 954 N N . GLU A 1 119 ? -7.956 11.996 0.710 1.00 94.25 119 GLU A N 1
ATOM 955 C CA . GLU A 1 119 ? -6.724 12.607 0.206 1.00 94.25 119 GLU A CA 1
ATOM 956 C C . GLU A 1 119 ? -5.709 11.562 -0.278 1.00 94.25 119 GLU A C 1
ATOM 958 O O . GLU A 1 119 ? -5.164 11.675 -1.382 1.00 94.25 119 GLU A O 1
ATOM 963 N N . VAL A 1 120 ? -5.476 10.508 0.511 1.00 95.50 120 VAL A N 1
ATOM 964 C CA . VAL A 1 120 ? -4.493 9.480 0.154 1.00 95.50 120 VAL A CA 1
ATOM 965 C C . VAL A 1 120 ? -4.979 8.605 -1.000 1.00 95.50 120 VAL A C 1
ATOM 967 O O . VAL A 1 120 ? -4.186 8.262 -1.875 1.00 95.50 120 VAL A O 1
ATOM 970 N N . LEU A 1 121 ? -6.277 8.293 -1.065 1.00 96.25 121 LEU A N 1
ATOM 971 C CA . LEU A 1 121 ? -6.853 7.500 -2.154 1.00 96.25 121 LEU A CA 1
ATOM 972 C C . LEU A 1 121 ? -6.867 8.274 -3.475 1.00 96.25 121 LEU A C 1
ATOM 974 O O . LEU A 1 121 ? -6.497 7.730 -4.514 1.00 96.25 121 LEU A O 1
ATOM 978 N N . VAL A 1 122 ? -7.223 9.558 -3.440 1.00 96.44 122 VAL A N 1
ATOM 979 C CA . VAL A 1 122 ? -7.156 10.445 -4.608 1.00 96.44 122 VAL A CA 1
ATOM 980 C C . VAL A 1 122 ? -5.710 10.574 -5.090 1.00 96.44 122 VAL A C 1
ATOM 982 O O . VAL A 1 122 ? -5.444 10.477 -6.288 1.00 96.44 122 VAL A O 1
ATOM 985 N N . THR A 1 123 ? -4.757 10.727 -4.170 1.00 96.62 123 THR A N 1
ATOM 986 C CA . THR A 1 123 ? -3.323 10.773 -4.499 1.00 96.62 123 THR A CA 1
ATOM 987 C C . THR A 1 123 ? -2.841 9.464 -5.129 1.00 96.62 123 THR A C 1
ATOM 989 O O . THR A 1 123 ? -2.138 9.495 -6.141 1.00 96.62 123 THR A O 1
ATOM 992 N N . LEU A 1 124 ? -3.262 8.313 -4.594 1.00 97.12 124 LEU A N 1
ATOM 993 C CA . LEU A 1 124 ? -2.968 6.994 -5.156 1.00 97.12 124 LEU A CA 1
ATOM 994 C C . LEU A 1 124 ? -3.476 6.872 -6.595 1.00 97.12 124 LEU A C 1
ATOM 996 O O . LEU A 1 124 ? -2.706 6.505 -7.481 1.00 97.12 124 LEU A O 1
ATOM 1000 N N . VAL A 1 125 ? -4.740 7.223 -6.848 1.00 96.44 125 VAL A N 1
ATOM 1001 C CA . VAL A 1 125 ? -5.338 7.153 -8.190 1.00 96.44 125 VAL A CA 1
ATOM 1002 C C . VAL A 1 125 ? -4.608 8.071 -9.168 1.00 96.44 125 VAL A C 1
ATOM 1004 O O . VAL A 1 125 ? -4.262 7.631 -10.263 1.00 96.44 125 VAL A O 1
ATOM 1007 N N . HIS A 1 126 ? -4.305 9.314 -8.785 1.00 95.50 126 HIS A N 1
ATOM 1008 C CA . HIS A 1 126 ? -3.539 10.224 -9.641 1.00 95.50 126 HIS A CA 1
ATOM 1009 C C . HIS A 1 126 ? -2.147 9.678 -9.977 1.00 95.50 126 HIS A C 1
ATOM 1011 O O . HIS A 1 126 ? -1.728 9.729 -11.134 1.00 95.50 126 HIS A O 1
ATOM 1017 N N . ALA A 1 127 ? -1.433 9.128 -8.994 1.00 94.62 127 ALA A N 1
ATOM 1018 C CA . ALA A 1 127 ? -0.110 8.552 -9.211 1.00 94.62 127 ALA A CA 1
ATOM 1019 C C . ALA A 1 127 ? -0.162 7.294 -10.095 1.00 94.62 127 ALA A C 1
ATOM 1021 O O . ALA A 1 127 ? 0.685 7.128 -10.974 1.00 94.62 127 ALA A O 1
ATOM 1022 N N . LEU A 1 128 ? -1.182 6.444 -9.925 1.00 93.50 128 LEU A N 1
ATOM 1023 C CA . LEU A 1 128 ? -1.427 5.288 -10.791 1.00 93.50 128 LEU A CA 1
ATOM 1024 C C . LEU A 1 128 ? -1.716 5.714 -12.229 1.00 93.50 128 LEU A C 1
ATOM 1026 O O . LEU A 1 128 ? -1.099 5.190 -13.152 1.00 93.50 128 LEU A O 1
ATOM 1030 N N . LEU A 1 129 ? -2.605 6.690 -12.426 1.00 90.94 129 LEU A N 1
ATOM 1031 C CA . LEU A 1 129 ? -2.911 7.230 -13.750 1.00 90.94 129 LEU A CA 1
ATOM 1032 C C . LEU A 1 129 ? -1.667 7.825 -14.403 1.00 90.94 129 LEU A C 1
ATOM 1034 O O . LEU A 1 129 ? -1.399 7.515 -15.557 1.00 90.94 129 LEU A O 1
ATOM 1038 N N . LYS A 1 130 ? -0.869 8.599 -13.659 1.00 88.69 130 LYS A N 1
ATOM 1039 C CA . LYS A 1 130 ? 0.400 9.144 -14.152 1.00 88.69 130 LYS A CA 1
ATOM 1040 C C . LYS A 1 130 ? 1.373 8.036 -14.560 1.00 88.69 130 LYS A C 1
ATOM 1042 O O . LYS A 1 130 ? 1.974 8.132 -15.624 1.00 88.69 130 LYS A O 1
ATOM 1047 N N . LYS A 1 131 ? 1.508 6.972 -13.758 1.00 85.38 131 LYS A N 1
ATOM 1048 C CA . LYS A 1 131 ? 2.359 5.817 -14.092 1.00 85.38 131 LYS A CA 1
ATOM 1049 C C . LYS A 1 131 ? 1.860 5.106 -15.355 1.00 85.38 131 LYS A C 1
ATOM 1051 O O . LYS A 1 131 ? 2.656 4.841 -16.244 1.00 85.38 131 LYS A O 1
ATOM 1056 N N . LEU A 1 132 ? 0.548 4.882 -15.478 1.00 82.75 132 LEU A N 1
ATOM 1057 C CA . LEU A 1 132 ? -0.082 4.261 -16.651 1.00 82.75 132 LEU A CA 1
ATOM 1058 C C . LEU A 1 132 ? 0.031 5.120 -17.923 1.00 82.75 132 LEU A C 1
ATOM 1060 O O . LEU A 1 132 ? 0.263 4.588 -19.007 1.00 82.75 132 LEU A O 1
ATOM 1064 N N . GLN A 1 133 ? -0.146 6.436 -17.801 1.00 79.69 133 GLN A N 1
ATOM 1065 C CA . GLN A 1 133 ? -0.036 7.397 -18.902 1.00 79.69 133 GLN A CA 1
ATOM 1066 C C . GLN A 1 133 ? 1.412 7.602 -19.338 1.00 79.69 133 GLN A C 1
ATOM 1068 O O . GLN A 1 133 ? 1.652 7.717 -20.533 1.00 79.69 133 GLN A O 1
ATOM 1073 N N . GLY A 1 134 ? 2.371 7.532 -18.410 1.00 67.19 134 GLY A N 1
ATOM 1074 C CA . GLY A 1 134 ? 3.797 7.563 -18.727 1.00 67.19 134 GLY A CA 1
ATOM 1075 C C . GLY A 1 134 ? 4.204 6.516 -19.767 1.00 67.19 134 GLY A C 1
ATOM 1076 O O . GLY A 1 134 ? 5.083 6.786 -20.562 1.00 67.19 134 GLY A O 1
ATOM 1077 N N . HIS A 1 13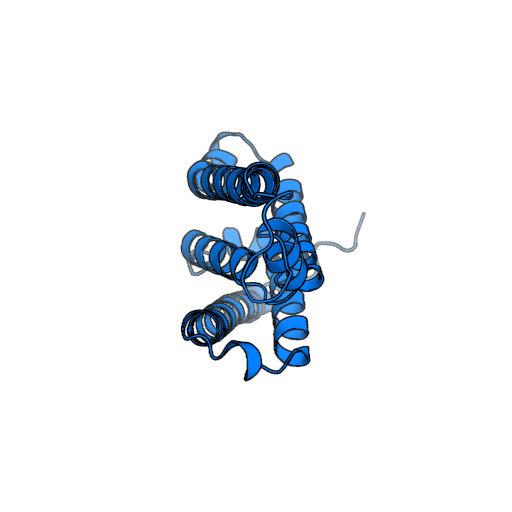5 ? 3.519 5.369 -19.863 1.00 61.19 135 HIS A N 1
ATOM 1078 C CA . HIS A 1 135 ? 3.767 4.388 -20.934 1.00 61.19 135 HIS A CA 1
ATOM 1079 C C . HIS A 1 135 ? 3.306 4.840 -22.333 1.00 61.19 135 HIS A C 1
ATOM 1081 O O . HIS A 1 135 ? 3.747 4.261 -23.325 1.00 61.19 135 HIS A O 1
ATOM 1087 N N . ARG A 1 136 ? 2.348 5.770 -22.424 1.00 61.34 136 ARG A N 1
ATOM 1088 C CA . ARG A 1 136 ? 1.691 6.167 -23.681 1.00 61.34 136 ARG A CA 1
ATOM 1089 C C . ARG A 1 136 ? 2.405 7.308 -24.393 1.00 61.34 136 ARG A C 1
ATOM 1091 O O . ARG A 1 136 ? 2.335 7.354 -25.615 1.00 61.34 136 ARG A O 1
ATOM 1098 N N . ASP A 1 137 ? 3.072 8.171 -23.633 1.00 61.25 137 ASP A N 1
ATOM 1099 C CA . ASP A 1 137 ? 3.756 9.360 -24.153 1.00 61.25 137 ASP A CA 1
ATOM 1100 C C . ASP A 1 137 ? 5.241 9.107 -24.467 1.00 61.25 137 ASP A C 1
ATOM 1102 O O . ASP A 1 137 ? 5.925 10.012 -24.935 1.00 61.25 137 ASP A O 1
ATOM 1106 N N . LEU A 1 138 ? 5.745 7.893 -24.210 1.00 70.00 138 LEU A N 1
ATOM 1107 C CA . LEU A 1 138 ? 7.121 7.516 -24.538 1.00 70.00 138 LEU A CA 1
ATOM 1108 C C . LEU A 1 138 ? 7.259 7.236 -26.026 1.00 70.00 138 LEU A C 1
ATOM 1110 O O . LEU A 1 138 ? 6.504 6.430 -26.586 1.00 70.00 138 LEU A O 1
ATOM 1114 N N . ASP A 1 139 ? 8.272 7.853 -26.627 1.00 69.81 139 ASP A N 1
ATOM 1115 C CA . ASP A 1 139 ? 8.620 7.607 -28.014 1.00 69.81 139 ASP A CA 1
ATOM 1116 C C . ASP A 1 139 ? 8.985 6.125 -28.210 1.00 69.81 139 ASP A C 1
ATOM 1118 O O . ASP A 1 139 ? 9.735 5.520 -27.436 1.00 69.81 139 ASP A O 1
ATOM 1122 N N . ASN A 1 140 ? 8.390 5.521 -29.236 1.00 80.31 140 ASN A N 1
ATOM 1123 C CA . ASN A 1 140 ? 8.602 4.131 -29.632 1.00 80.31 140 ASN A CA 1
ATOM 1124 C C . ASN A 1 140 ? 9.152 4.026 -31.064 1.00 80.31 140 ASN A C 1
ATOM 1126 O O . ASN A 1 140 ? 9.163 2.938 -31.639 1.00 80.31 140 ASN A O 1
ATOM 1130 N N . GLU A 1 141 ? 9.560 5.150 -31.651 1.00 74.50 141 GLU A N 1
ATOM 1131 C CA . GLU A 1 141 ? 10.069 5.244 -33.017 1.00 74.50 141 GLU A CA 1
ATOM 1132 C C . GLU A 1 141 ? 11.523 5.722 -33.042 1.00 74.50 141 GLU A C 1
ATOM 1134 O O . GLU A 1 141 ? 12.331 5.151 -33.777 1.00 74.50 141 GLU A O 1
ATOM 1139 N N . MET A 1 142 ? 11.889 6.717 -32.228 1.00 79.38 142 MET A N 1
ATO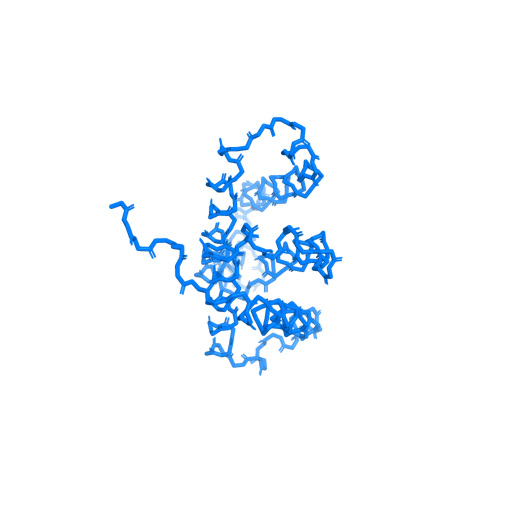M 1140 C CA . MET A 1 142 ? 13.269 7.209 -32.186 1.00 79.38 142 MET A CA 1
ATOM 1141 C C . MET A 1 142 ? 14.141 6.337 -31.282 1.00 79.38 142 MET A C 1
ATOM 1143 O O . MET A 1 142 ? 13.854 6.148 -30.100 1.00 79.38 142 MET A O 1
ATOM 1147 N N . LEU A 1 143 ? 15.226 5.821 -31.859 1.00 83.00 143 LEU A N 1
ATOM 1148 C CA . LEU A 1 143 ? 16.280 5.111 -31.140 1.00 83.00 143 LEU A CA 1
ATOM 1149 C C . LEU A 1 143 ? 17.301 6.117 -30.614 1.00 83.00 143 LEU A C 1
ATOM 1151 O O . LEU A 1 143 ? 17.694 7.043 -31.328 1.00 83.00 143 LEU A O 1
ATOM 1155 N N . ASP A 1 144 ? 17.750 5.917 -29.383 1.00 81.12 144 ASP A N 1
ATOM 1156 C CA . ASP A 1 144 ? 18.866 6.668 -28.831 1.00 81.12 144 ASP A CA 1
ATOM 1157 C C . ASP A 1 144 ? 20.227 6.009 -29.129 1.00 81.12 144 ASP A C 1
ATOM 1159 O O . ASP A 1 144 ? 20.338 5.079 -29.929 1.00 81.12 144 ASP A O 1
ATOM 1163 N N . ASN A 1 145 ? 21.293 6.526 -28.510 1.00 87.25 145 ASN A N 1
ATOM 1164 C CA . ASN A 1 145 ? 22.666 6.061 -28.732 1.00 87.25 145 ASN A CA 1
ATOM 1165 C C . ASN A 1 145 ? 22.913 4.600 -28.312 1.00 87.25 145 ASN A C 1
ATOM 1167 O O . ASN A 1 145 ? 23.933 4.041 -28.711 1.00 87.25 145 ASN A O 1
ATOM 1171 N N . ASP A 1 146 ? 22.017 4.002 -27.522 1.00 85.25 146 ASP A N 1
ATOM 1172 C CA . ASP A 1 146 ? 22.086 2.600 -27.103 1.00 85.25 146 ASP A CA 1
ATOM 1173 C C . ASP A 1 146 ? 21.208 1.687 -27.984 1.00 85.25 146 ASP A C 1
ATOM 1175 O O . ASP A 1 146 ? 20.984 0.531 -27.634 1.00 85.25 146 ASP A O 1
ATOM 1179 N N . GLU A 1 147 ? 20.707 2.194 -29.121 1.00 83.50 147 GLU A N 1
ATOM 1180 C CA . GLU A 1 147 ? 19.760 1.509 -30.019 1.00 83.50 147 GLU A CA 1
ATOM 1181 C C . GLU A 1 147 ? 18.451 1.085 -29.323 1.00 83.50 147 GLU A C 1
ATOM 1183 O O . GLU A 1 147 ? 17.799 0.117 -29.720 1.00 83.50 147 GLU A O 1
ATOM 1188 N N . GLU A 1 148 ? 18.034 1.828 -28.296 1.00 82.31 148 GLU A N 1
ATOM 1189 C CA . GLU A 1 148 ? 16.768 1.617 -27.596 1.00 82.31 148 GLU A CA 1
ATOM 1190 C C . GLU A 1 148 ? 15.853 2.836 -27.748 1.00 82.31 148 GLU A C 1
ATOM 1192 O O . GLU A 1 148 ? 16.293 3.983 -27.774 1.00 82.31 148 GLU A O 1
ATOM 1197 N N . THR A 1 149 ? 14.552 2.584 -27.843 1.00 82.56 149 THR A N 1
ATOM 1198 C CA . THR A 1 149 ? 13.517 3.619 -27.738 1.00 82.56 149 THR A CA 1
ATOM 1199 C C . THR A 1 149 ? 13.307 4.017 -26.278 1.00 82.56 149 THR A C 1
ATOM 1201 O O . THR A 1 149 ? 13.535 3.216 -25.362 1.00 82.56 149 THR A O 1
ATOM 1204 N N . GLU A 1 150 ? 12.786 5.222 -26.034 1.00 78.50 150 GLU A N 1
ATOM 1205 C CA . GLU A 1 150 ? 12.409 5.657 -24.681 1.00 78.50 150 GLU A CA 1
ATOM 1206 C C . GLU A 1 150 ? 11.445 4.659 -24.019 1.00 78.50 150 GLU A C 1
ATOM 1208 O O . GLU A 1 150 ? 11.566 4.336 -22.832 1.00 78.50 150 GLU A O 1
ATOM 1213 N N . ARG A 1 151 ? 10.530 4.085 -24.812 1.00 76.06 151 ARG A N 1
ATOM 1214 C CA . ARG A 1 151 ? 9.625 3.029 -24.360 1.00 76.06 151 ARG A CA 1
ATOM 1215 C C . ARG A 1 151 ? 10.356 1.742 -23.972 1.00 76.06 151 ARG A C 1
ATOM 1217 O O . ARG A 1 151 ? 10.006 1.144 -22.955 1.00 76.06 151 ARG A O 1
ATOM 1224 N N . GLN A 1 152 ? 11.354 1.303 -24.740 1.00 74.50 152 GLN A N 1
ATOM 1225 C CA . GLN A 1 152 ? 12.159 0.119 -24.407 1.00 74.50 152 GLN A CA 1
ATOM 1226 C C . GLN A 1 152 ? 12.974 0.329 -23.127 1.00 74.50 152 GLN A C 1
ATOM 1228 O O . GLN A 1 152 ? 12.958 -0.546 -22.259 1.00 74.50 152 GLN A O 1
ATOM 1233 N N . LYS A 1 153 ? 13.599 1.500 -22.950 1.00 76.00 153 LYS A N 1
ATOM 1234 C CA . LYS A 1 153 ? 14.322 1.843 -21.713 1.00 76.00 153 LYS A CA 1
ATOM 1235 C C . LYS A 1 153 ? 13.415 1.822 -20.492 1.00 76.00 153 LYS A C 1
ATOM 1237 O O . LYS A 1 153 ? 13.775 1.254 -19.461 1.00 76.00 153 LYS A O 1
ATOM 1242 N N . PHE A 1 154 ? 12.213 2.372 -20.622 1.00 69.50 154 PHE A N 1
ATOM 1243 C CA . PHE A 1 154 ? 11.225 2.342 -19.551 1.00 69.50 154 PHE A CA 1
ATOM 1244 C C . PHE A 1 154 ? 10.735 0.925 -19.224 1.00 69.50 154 PHE A C 1
ATOM 1246 O O . PHE A 1 154 ? 10.630 0.572 -18.051 1.00 69.50 154 PHE A O 1
ATOM 1253 N N . LEU A 1 155 ? 10.490 0.085 -20.238 1.00 68.75 155 LEU A N 1
ATOM 1254 C CA . LEU A 1 155 ? 10.083 -1.312 -20.046 1.00 68.75 155 LEU A CA 1
ATOM 1255 C C . LEU A 1 155 ? 11.152 -2.163 -19.348 1.00 68.75 155 LEU A C 1
ATOM 1257 O O . LEU A 1 155 ? 10.794 -3.126 -18.684 1.00 68.75 155 LEU A O 1
ATOM 1261 N N . ARG A 1 156 ? 12.443 -1.824 -19.465 1.00 66.06 156 ARG A N 1
ATOM 1262 C CA . ARG A 1 156 ? 13.520 -2.508 -18.721 1.00 66.06 156 ARG A CA 1
ATOM 1263 C C . ARG A 1 156 ? 13.587 -2.106 -17.246 1.00 66.06 156 ARG A C 1
ATOM 1265 O O . ARG A 1 156 ? 14.180 -2.835 -16.458 1.00 66.06 156 ARG A O 1
ATOM 1272 N N . GLN A 1 157 ? 13.033 -0.947 -16.890 1.00 60.09 157 GLN A N 1
ATOM 1273 C CA . GLN A 1 157 ? 13.033 -0.404 -15.526 1.00 60.09 157 GLN A CA 1
ATOM 1274 C C . GLN A 1 157 ? 11.734 -0.695 -14.756 1.00 60.09 157 GLN A C 1
ATOM 1276 O O . GLN A 1 157 ? 11.662 -0.403 -13.563 1.00 60.09 157 GLN A O 1
ATOM 1281 N N . CYS A 1 158 ? 10.717 -1.237 -15.433 1.00 52.50 158 CYS A N 1
ATOM 1282 C CA . CYS A 1 158 ? 9.483 -1.739 -14.829 1.00 52.50 158 CYS A CA 1
ATOM 1283 C C . CYS A 1 158 ? 9.643 -3.225 -14.497 1.00 52.50 158 CYS A C 1
ATOM 1285 O O . CYS A 1 158 ? 9.446 -3.585 -13.314 1.00 52.50 158 CYS A O 1
#

Organism: Triatoma infestans (NCBI:txid30076)

Foldseek 3Di:
DPDQPPDDPVVLVVLLVLLVVLLVVLVVLLVCLVVVNNVVDDPVSLVVSLVSLLCCQQPNVVSNVPDPPRPVVSSLVSLLSSLVSDQDPVSNVSSVVSVVSNVVVPVVDDPVVCVVCVVSVVVSVVVVVVVVVVLVPWDPDDADPVRHGSNRVVVVRD

InterPro domains:
  IPR011989 Armadillo-like helical [G3DSA:1.25.10.10] (2-158)
  IPR040016 Exportin-6 [PTHR21452] (1-158)

Radius of gyration: 18.47 Å; chains: 1; bounding box: 43×31×59 Å